Protein AF-A0A436SF80-F1 (afdb_monomer_lite)

Foldseek 3Di:
DDDDDDDPPDPDPPDPDPPDDDPLDFDPCPPVDRDDNDDPDDVVVVVVVVDDPPVVVVVVVVVVVVDDDDDDLRNVVVVLVCQQAAAQEDEDPPDDLVNLLVSLVCQLVVDDPVVCVVNVNPVPRRGYNHYYYPPVNPVSNCVSCPPSND

Radius of gyration: 26.09 Å; chains: 1; bounding box: 83×47×52 Å

Secondary structure (DSSP, 8-state):
---PPP--------PPPP----TTS----TTSSPPP------HHHHHHHH---HHHHHHHHHHHTTSPPP-THHHHHHHHHHHHT-EEEE--TT--HHHHHHHHHHHHS-S-HHHHHHTT-TT-----SEEEE-GGGHHHHHHHHTTTT-

pLDDT: mean 84.42, std 16.32, range [41.22, 98.56]

Structure (mmCIF, N/CA/C/O backbone):
data_AF-A0A436SF80-F1
#
_entry.id   AF-A0A436SF80-F1
#
loop_
_atom_site.group_PDB
_atom_site.id
_atom_site.type_symbol
_atom_site.label_atom_id
_atom_site.label_alt_id
_atom_site.label_comp_id
_atom_site.label_asym_id
_atom_site.label_entity_id
_atom_site.label_seq_id
_atom_site.pdbx_PDB_ins_code
_atom_site.Cartn_x
_atom_site.Cartn_y
_atom_site.Cartn_z
_atom_site.occupancy
_atom_site.B_iso_or_equiv
_atom_site.auth_seq_id
_atom_site.auth_comp_id
_atom_site.auth_asym_id
_atom_site.auth_atom_id
_atom_site.pdbx_PDB_model_num
ATOM 1 N N . MET A 1 1 ? 67.824 15.884 2.296 1.00 41.22 1 MET A N 1
ATOM 2 C CA . MET A 1 1 ? 67.061 16.331 1.110 1.00 41.22 1 MET A CA 1
ATOM 3 C C . MET A 1 1 ? 66.250 15.145 0.607 1.00 41.22 1 MET A C 1
ATOM 5 O O . MET A 1 1 ? 66.790 14.302 -0.090 1.00 41.22 1 MET A O 1
ATOM 9 N N . SER A 1 2 ? 65.010 15.011 1.084 1.00 41.62 2 SER A N 1
ATOM 10 C CA . SER A 1 2 ? 64.104 13.920 0.703 1.00 41.62 2 SER A CA 1
ATOM 11 C C . SER A 1 2 ? 63.369 14.328 -0.572 1.00 41.62 2 SER A C 1
ATOM 13 O O . SER A 1 2 ? 62.681 15.347 -0.581 1.00 41.62 2 SER A O 1
ATOM 15 N N . THR A 1 3 ? 63.573 13.591 -1.660 1.00 43.53 3 THR A N 1
ATOM 16 C CA . THR A 1 3 ? 62.910 13.813 -2.946 1.00 43.53 3 THR A CA 1
ATOM 17 C C . THR A 1 3 ? 61.494 13.246 -2.893 1.00 43.53 3 THR A C 1
ATOM 19 O O . THR A 1 3 ? 61.282 12.035 -2.854 1.00 43.53 3 THR A O 1
ATOM 22 N N . ILE A 1 4 ? 60.507 14.141 -2.875 1.00 45.81 4 ILE A N 1
ATOM 23 C CA . ILE A 1 4 ? 59.093 13.800 -3.031 1.00 45.81 4 ILE A CA 1
ATOM 24 C C . ILE A 1 4 ? 58.912 13.244 -4.450 1.00 45.81 4 ILE A C 1
ATOM 26 O O . ILE A 1 4 ? 59.215 13.923 -5.427 1.00 45.81 4 ILE A O 1
ATOM 30 N N . ARG A 1 5 ? 58.455 11.992 -4.570 1.00 50.75 5 ARG A N 1
ATOM 31 C CA . ARG A 1 5 ? 58.041 11.415 -5.855 1.00 50.75 5 ARG A CA 1
ATOM 32 C C . ARG A 1 5 ? 56.716 12.052 -6.272 1.00 50.75 5 ARG A C 1
ATOM 34 O O . ARG A 1 5 ? 55.712 11.862 -5.591 1.00 50.75 5 ARG A O 1
ATOM 41 N N . GLU A 1 6 ? 56.715 12.770 -7.390 1.00 49.00 6 GLU A N 1
ATOM 42 C CA . GLU A 1 6 ? 55.490 13.208 -8.055 1.00 49.00 6 GLU A CA 1
ATOM 43 C C . GLU A 1 6 ? 54.704 11.980 -8.532 1.00 49.00 6 GLU A C 1
ATOM 45 O O . GLU A 1 6 ? 55.180 11.176 -9.338 1.00 49.00 6 GLU A O 1
ATOM 50 N N . ALA A 1 7 ? 53.496 11.806 -7.998 1.00 49.69 7 ALA A N 1
ATOM 51 C CA . ALA A 1 7 ? 52.549 10.832 -8.512 1.00 49.69 7 ALA A CA 1
ATOM 52 C C . ALA A 1 7 ? 52.030 11.341 -9.863 1.00 49.69 7 ALA A C 1
ATOM 54 O O . ALA A 1 7 ? 51.321 12.345 -9.926 1.00 49.69 7 ALA A O 1
ATOM 55 N N . GLY A 1 8 ? 52.405 10.656 -10.945 1.00 46.72 8 GLY A N 1
ATOM 56 C CA . GLY A 1 8 ? 51.903 10.948 -12.282 1.00 46.72 8 GLY A CA 1
ATOM 57 C C . GLY A 1 8 ? 50.376 10.914 -12.310 1.00 46.72 8 GLY A C 1
ATOM 58 O O . GLY A 1 8 ? 49.758 9.956 -11.839 1.00 46.72 8 GLY A O 1
ATOM 59 N N . ALA A 1 9 ? 49.775 11.966 -12.864 1.00 56.22 9 ALA A N 1
ATOM 60 C CA . ALA A 1 9 ? 48.344 12.071 -13.107 1.00 56.22 9 ALA A CA 1
ATOM 61 C C . ALA A 1 9 ? 47.912 11.016 -14.140 1.00 56.22 9 ALA A C 1
ATOM 63 O O . ALA A 1 9 ? 47.827 11.278 -15.339 1.00 56.22 9 ALA A O 1
ATOM 64 N N . GLY A 1 10 ? 47.671 9.790 -13.678 1.00 52.25 10 GLY A N 1
ATOM 65 C CA . GLY A 1 10 ? 47.022 8.758 -14.471 1.00 52.25 10 GLY A CA 1
ATOM 66 C C . GLY A 1 10 ? 45.602 9.211 -14.783 1.00 52.25 10 GLY A C 1
ATOM 67 O O . GLY A 1 10 ? 44.792 9.379 -13.872 1.00 52.25 10 GLY A O 1
ATOM 68 N N . ALA A 1 11 ? 45.310 9.440 -16.064 1.00 55.88 11 ALA A N 1
ATOM 69 C CA . ALA A 1 11 ? 43.970 9.757 -16.531 1.00 55.88 11 ALA A CA 1
ATOM 70 C C . ALA A 1 11 ? 42.992 8.701 -15.997 1.00 55.88 11 ALA A C 1
ATOM 72 O O . ALA A 1 11 ? 43.099 7.518 -16.331 1.00 55.88 11 ALA A O 1
ATOM 73 N N . SER A 1 12 ? 42.064 9.129 -15.135 1.00 56.72 12 SER A N 1
ATOM 74 C CA . SER A 1 12 ? 40.987 8.272 -14.649 1.00 56.72 12 SER A CA 1
ATOM 75 C C . SER A 1 12 ? 40.278 7.700 -15.869 1.00 56.72 12 SER A C 1
ATOM 77 O O . SER A 1 12 ? 39.768 8.446 -16.708 1.00 56.72 12 SER A O 1
ATOM 79 N N . LYS A 1 13 ? 40.328 6.377 -16.019 1.00 57.00 13 LYS A N 1
ATOM 80 C CA . LYS A 1 13 ? 39.720 5.668 -17.140 1.00 57.00 13 LYS A CA 1
ATOM 81 C C . LYS A 1 13 ? 38.209 5.783 -16.956 1.00 57.00 13 LYS A C 1
ATOM 83 O O . LYS A 1 13 ? 37.600 4.954 -16.285 1.00 57.00 13 LYS A O 1
ATOM 88 N N . VAL A 1 14 ? 37.621 6.862 -17.475 1.00 67.06 14 VAL A N 1
ATOM 89 C CA . VAL A 1 14 ? 36.175 7.081 -17.449 1.00 67.06 14 VAL A CA 1
ATOM 90 C C . VAL A 1 14 ? 35.560 5.912 -18.199 1.00 67.06 14 VAL A C 1
ATOM 92 O O . VAL A 1 14 ? 35.710 5.801 -19.414 1.00 67.06 14 VAL A O 1
ATOM 95 N N . MET A 1 15 ? 34.928 4.998 -17.464 1.00 58.56 15 MET A N 1
ATOM 96 C CA . MET A 1 15 ? 34.132 3.950 -18.079 1.00 58.56 15 MET A CA 1
ATOM 97 C C . MET A 1 15 ? 32.999 4.642 -18.835 1.00 58.56 15 MET A C 1
ATOM 99 O O . MET A 1 15 ? 32.192 5.325 -18.197 1.00 58.56 15 MET A O 1
ATOM 103 N N . PRO A 1 16 ? 32.939 4.523 -20.173 1.00 58.91 16 PRO A N 1
ATOM 104 C CA . PRO A 1 16 ? 31.828 5.083 -20.912 1.00 58.91 16 PRO A CA 1
ATOM 105 C C . PRO A 1 16 ? 30.558 4.414 -20.397 1.00 58.91 16 PRO A C 1
ATOM 107 O O . PRO A 1 16 ? 30.472 3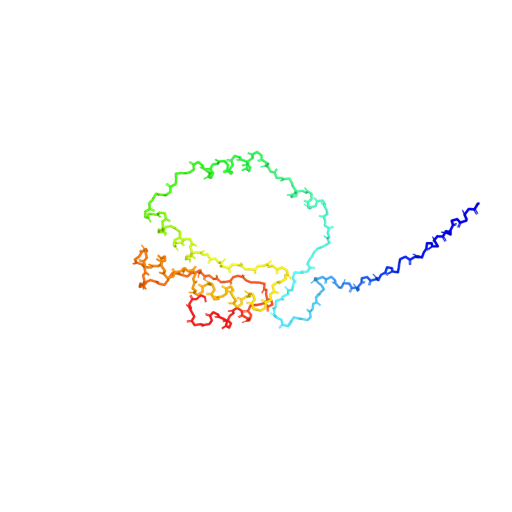.185 -20.325 1.00 58.91 16 PRO A O 1
ATOM 110 N N . LEU A 1 17 ? 29.585 5.231 -19.991 1.00 49.69 17 LEU A N 1
ATOM 111 C CA . LEU A 1 17 ? 28.255 4.723 -19.693 1.00 49.69 17 LEU A CA 1
ATOM 112 C C . LEU A 1 17 ? 27.747 4.005 -20.951 1.00 49.69 17 LEU A C 1
ATOM 114 O O . LEU A 1 17 ? 27.946 4.524 -22.055 1.00 49.69 17 LEU A O 1
ATOM 118 N N . PRO A 1 18 ? 27.109 2.829 -20.818 1.00 60.50 18 PRO A N 1
ATOM 119 C CA . PRO A 1 18 ? 26.498 2.174 -21.962 1.00 60.50 18 PRO A CA 1
ATOM 120 C C . PRO A 1 18 ? 25.558 3.166 -22.642 1.00 60.50 18 PRO A C 1
ATOM 122 O O . PRO A 1 18 ? 24.861 3.926 -21.960 1.00 60.50 18 PRO A O 1
ATOM 125 N N . ALA A 1 19 ? 25.560 3.172 -23.976 1.00 61.00 19 ALA A N 1
ATOM 126 C CA . ALA A 1 19 ? 24.662 4.009 -24.754 1.00 61.00 19 ALA A CA 1
ATOM 127 C C . ALA A 1 19 ? 23.222 3.709 -24.317 1.00 61.00 19 ALA A C 1
ATOM 129 O O . ALA A 1 19 ? 22.658 2.663 -24.637 1.00 61.00 19 ALA A O 1
ATOM 130 N N . ARG A 1 20 ? 22.641 4.602 -23.511 1.00 52.22 20 ARG A N 1
ATOM 131 C CA . ARG A 1 20 ? 21.247 4.490 -23.101 1.00 52.22 20 ARG A CA 1
ATOM 132 C C . ARG A 1 20 ? 20.409 4.876 -24.306 1.00 52.22 20 ARG A C 1
ATOM 134 O O . ARG A 1 20 ? 20.367 6.046 -24.677 1.00 52.22 20 ARG A O 1
ATOM 141 N N . ALA A 1 21 ? 19.729 3.899 -24.898 1.00 59.62 21 ALA A N 1
ATOM 142 C CA . ALA A 1 21 ? 18.571 4.200 -25.724 1.00 59.62 21 ALA A CA 1
ATOM 143 C C . ALA A 1 21 ? 17.606 5.049 -24.884 1.00 59.62 21 ALA A C 1
ATOM 145 O O . ALA A 1 21 ? 17.440 4.804 -23.683 1.00 59.62 21 ALA A O 1
ATOM 146 N N . ALA A 1 22 ? 16.998 6.072 -25.488 1.00 58.81 22 ALA A N 1
ATOM 147 C CA . ALA A 1 22 ? 15.975 6.842 -24.796 1.00 58.81 22 ALA A CA 1
ATOM 148 C C . ALA A 1 22 ? 14.911 5.862 -24.279 1.00 58.81 22 ALA A C 1
ATOM 150 O O . ALA A 1 22 ? 14.503 4.966 -25.018 1.00 58.81 22 ALA A O 1
ATOM 151 N N . ALA A 1 23 ? 14.442 6.030 -23.040 1.00 55.97 23 ALA A N 1
ATOM 152 C CA . ALA A 1 23 ? 13.399 5.168 -22.464 1.00 55.97 23 ALA A CA 1
ATOM 153 C C . ALA A 1 23 ? 12.104 5.137 -23.310 1.00 55.97 23 ALA A C 1
ATOM 155 O O . ALA A 1 23 ? 11.276 4.241 -23.155 1.00 55.97 23 ALA A O 1
ATOM 156 N N . ASN A 1 24 ? 11.971 6.104 -24.222 1.00 57.53 24 ASN A N 1
ATOM 157 C CA . ASN A 1 24 ? 10.852 6.296 -25.137 1.00 57.53 24 ASN A CA 1
ATOM 158 C C . ASN A 1 24 ? 11.149 5.779 -26.554 1.00 57.53 24 ASN A C 1
ATOM 160 O O . ASN A 1 24 ? 10.374 6.038 -27.469 1.00 57.53 24 ASN A O 1
ATOM 164 N N . THR A 1 25 ? 12.280 5.098 -26.769 1.00 59.12 25 THR A N 1
ATOM 165 C CA . THR A 1 25 ? 12.555 4.448 -28.056 1.00 59.12 25 THR A CA 1
ATOM 166 C C . THR A 1 25 ? 11.426 3.448 -28.306 1.00 59.12 25 THR A C 1
ATOM 168 O O . THR A 1 25 ? 11.192 2.604 -27.434 1.00 59.12 25 THR A O 1
ATOM 171 N N . PRO A 1 26 ? 10.696 3.543 -29.432 1.00 57.25 26 PRO A N 1
ATOM 172 C CA . PRO A 1 26 ? 9.603 2.629 -29.720 1.00 57.25 26 PRO A CA 1
ATOM 173 C C . PRO A 1 26 ? 10.142 1.199 -29.765 1.00 57.25 26 PRO A C 1
ATOM 175 O O . PRO A 1 26 ? 10.887 0.834 -30.672 1.00 57.25 26 PRO A O 1
ATOM 178 N N . LEU A 1 27 ? 9.802 0.400 -28.756 1.00 61.69 27 LEU A N 1
ATOM 179 C CA .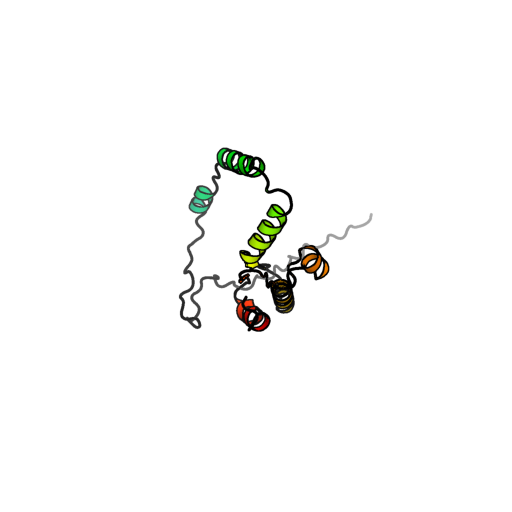 LEU A 1 27 ? 9.967 -1.046 -28.820 1.00 61.69 27 LEU A CA 1
ATOM 180 C C . LEU A 1 27 ? 8.805 -1.624 -29.641 1.00 61.69 27 LEU A C 1
ATOM 182 O O . LEU A 1 27 ? 7.724 -1.019 -29.650 1.00 61.69 27 LEU A O 1
ATOM 186 N N . PRO A 1 28 ? 8.992 -2.780 -30.303 1.00 64.00 28 PRO A N 1
ATOM 187 C CA . PRO A 1 28 ? 7.884 -3.529 -30.882 1.00 64.00 28 PRO A CA 1
ATOM 188 C C . PRO A 1 28 ? 6.734 -3.640 -29.871 1.00 64.00 28 PRO A C 1
ATOM 190 O O . PRO A 1 28 ? 6.957 -3.848 -28.676 1.00 64.00 28 PRO A O 1
ATOM 193 N N . LEU A 1 29 ? 5.504 -3.430 -30.343 1.00 58.97 29 LEU A N 1
ATOM 194 C CA . LEU A 1 29 ? 4.285 -3.446 -29.534 1.00 58.97 29 LEU A CA 1
ATOM 195 C C . LEU A 1 29 ? 3.974 -4.871 -29.050 1.00 58.97 29 LEU A C 1
ATOM 197 O O . LEU A 1 29 ? 3.038 -5.497 -29.527 1.00 58.97 29 LEU A O 1
ATOM 201 N N . GLU A 1 30 ? 4.728 -5.392 -28.088 1.00 64.25 30 GLU A N 1
ATOM 202 C CA . GLU A 1 30 ? 4.433 -6.714 -27.512 1.00 64.25 30 GLU A CA 1
ATOM 203 C C . GLU A 1 30 ? 3.220 -6.681 -26.565 1.00 64.25 30 GLU A C 1
ATOM 205 O O . GLU A 1 30 ? 2.575 -7.695 -26.330 1.00 64.25 30 GLU A O 1
ATOM 210 N N . HIS A 1 31 ? 2.858 -5.495 -26.066 1.00 64.75 31 HIS A N 1
ATOM 211 C CA . HIS A 1 31 ? 1.853 -5.299 -25.011 1.00 64.75 31 HIS A CA 1
ATOM 212 C C . HIS A 1 31 ? 0.582 -4.579 -25.508 1.00 64.75 31 HIS A C 1
ATOM 214 O O . HIS A 1 31 ? -0.229 -4.138 -24.698 1.00 64.75 31 HIS A O 1
ATOM 220 N N . GLY A 1 32 ? 0.433 -4.371 -26.825 1.00 69.44 32 GLY A N 1
ATOM 221 C CA . GLY A 1 32 ? -0.754 -3.756 -27.447 1.00 69.44 32 GLY A CA 1
ATOM 222 C C . GLY A 1 32 ? -0.988 -2.258 -27.182 1.00 69.44 32 GLY A C 1
ATOM 223 O O . GLY A 1 32 ? -1.917 -1.686 -27.745 1.00 69.44 32 GLY A O 1
ATOM 224 N N . ILE A 1 33 ? -0.157 -1.599 -26.366 1.00 72.06 33 ILE A N 1
ATOM 225 C CA . ILE A 1 33 ? -0.277 -0.171 -26.026 1.00 72.06 33 ILE A CA 1
ATOM 226 C C . ILE A 1 33 ? 0.996 0.569 -26.447 1.00 72.06 33 ILE A C 1
ATOM 228 O O . ILE A 1 33 ? 2.103 0.202 -26.044 1.00 72.06 33 ILE A O 1
ATOM 232 N N . ALA A 1 34 ? 0.840 1.632 -27.243 1.00 73.50 34 ALA A N 1
ATOM 233 C CA . ALA A 1 34 ? 1.946 2.506 -27.626 1.00 73.50 34 ALA A CA 1
ATOM 234 C C . ALA A 1 34 ? 2.545 3.189 -26.390 1.00 73.50 34 ALA A C 1
ATOM 236 O O . ALA A 1 34 ? 1.828 3.786 -25.585 1.00 73.50 34 ALA A O 1
ATOM 237 N N . ARG A 1 35 ? 3.872 3.104 -26.229 1.00 72.19 35 ARG A N 1
ATOM 238 C CA . ARG A 1 35 ? 4.563 3.828 -25.154 1.00 72.19 35 ARG A CA 1
ATOM 239 C C . ARG A 1 35 ? 4.439 5.334 -25.365 1.00 72.19 35 ARG A C 1
ATOM 241 O O . ARG A 1 35 ? 4.322 5.799 -26.496 1.00 72.19 35 ARG A O 1
ATOM 248 N N . ASN A 1 36 ? 4.516 6.084 -24.263 1.00 78.69 36 ASN A N 1
ATOM 249 C CA . ASN A 1 36 ? 4.609 7.538 -24.317 1.00 78.69 36 ASN A CA 1
ATOM 250 C C . ASN A 1 36 ? 5.780 7.924 -25.248 1.00 78.69 36 ASN A C 1
ATOM 252 O O . ASN A 1 36 ? 6.918 7.560 -24.936 1.00 78.69 36 ASN A O 1
ATOM 256 N N . PRO A 1 37 ? 5.530 8.641 -26.363 1.00 76.75 37 PRO A N 1
ATOM 257 C CA . PRO A 1 37 ? 6.581 9.039 -27.304 1.00 76.75 37 PRO A CA 1
ATOM 258 C C . PRO A 1 37 ? 7.611 9.975 -26.652 1.00 76.75 37 PRO A C 1
ATOM 260 O O . PRO A 1 37 ? 8.729 10.130 -27.144 1.00 76.75 37 PRO A O 1
ATOM 263 N N . GLY A 1 38 ? 7.248 10.571 -25.512 1.00 81.94 38 GLY A N 1
ATOM 264 C CA . GLY A 1 38 ? 8.030 11.567 -24.808 1.00 81.94 38 GLY A CA 1
ATOM 265 C C . GLY A 1 38 ? 8.111 12.887 -25.562 1.00 81.94 38 GLY A C 1
ATOM 266 O O . GLY A 1 38 ? 7.538 13.070 -26.633 1.00 81.94 38 GLY A O 1
ATOM 267 N N . MET A 1 39 ? 8.851 13.824 -24.984 1.00 84.38 39 MET A N 1
ATOM 268 C CA . MET A 1 39 ? 9.174 15.108 -25.599 1.00 84.38 39 MET A CA 1
ATOM 269 C C . MET A 1 39 ? 10.612 15.489 -25.252 1.00 84.38 39 MET A C 1
ATOM 271 O O . MET A 1 39 ? 11.184 14.964 -24.292 1.00 84.38 39 MET A O 1
ATOM 275 N N . LYS A 1 40 ? 11.210 16.393 -26.035 1.00 88.38 40 LYS A N 1
ATOM 276 C CA . LYS A 1 40 ? 12.502 16.987 -25.667 1.00 88.38 40 LYS A CA 1
ATOM 277 C C . LYS A 1 40 ? 12.356 17.716 -24.328 1.00 88.38 40 LYS A C 1
ATOM 279 O O . LYS A 1 40 ? 11.306 18.291 -24.056 1.00 88.38 40 LYS A O 1
ATOM 284 N N . LEU A 1 41 ? 13.408 17.679 -23.511 1.00 88.06 41 LEU A N 1
ATOM 285 C CA . LEU A 1 41 ? 13.442 18.405 -22.245 1.00 88.06 41 LEU A CA 1
ATOM 286 C C . LEU A 1 41 ? 13.269 19.905 -22.512 1.00 88.06 41 LEU A C 1
ATOM 288 O O . LEU A 1 41 ? 14.141 20.524 -23.118 1.00 88.06 41 LEU A O 1
ATOM 292 N N . ASP A 1 42 ? 12.155 20.461 -22.045 1.00 90.38 42 ASP A N 1
ATOM 293 C CA . ASP A 1 42 ? 11.872 21.892 -22.076 1.00 90.38 42 ASP A CA 1
ATOM 294 C C . ASP A 1 42 ? 12.012 22.455 -20.658 1.00 90.38 42 ASP A C 1
ATOM 296 O O . ASP A 1 42 ? 11.159 22.256 -19.787 1.00 90.38 42 ASP A O 1
ATOM 300 N N . LEU A 1 43 ? 13.136 23.129 -20.419 1.00 93.00 43 LEU A N 1
ATOM 301 C CA . LEU A 1 43 ? 13.414 23.762 -19.133 1.00 93.00 43 LEU A CA 1
ATOM 302 C C . LEU A 1 43 ? 12.494 24.961 -18.875 1.00 93.00 43 LEU A C 1
ATOM 304 O O . LEU A 1 43 ? 12.128 25.179 -17.727 1.00 93.00 43 LEU A O 1
ATOM 308 N N . GLY A 1 44 ? 12.060 25.683 -19.913 1.00 92.44 44 GLY A N 1
ATOM 309 C CA . GLY A 1 44 ? 11.138 26.810 -19.768 1.00 92.44 44 GLY A CA 1
ATOM 310 C C . GLY A 1 44 ? 9.755 26.348 -19.311 1.00 92.44 44 GLY A C 1
ATOM 311 O O . GLY A 1 44 ? 9.177 26.928 -18.391 1.00 92.44 44 GLY A O 1
ATOM 312 N N . PHE A 1 45 ? 9.259 25.240 -19.871 1.00 88.69 45 PHE A N 1
ATOM 313 C CA . PHE A 1 45 ? 8.045 24.588 -19.378 1.00 88.69 45 PHE A CA 1
ATOM 314 C C . PHE A 1 45 ? 8.198 24.154 -17.913 1.00 88.69 45 PHE A C 1
ATOM 316 O O . PHE A 1 45 ? 7.344 24.485 -17.088 1.00 88.69 45 PHE A O 1
ATOM 323 N N . LEU A 1 46 ? 9.295 23.473 -17.559 1.00 87.88 46 LEU A N 1
ATOM 324 C CA . LEU A 1 46 ? 9.553 23.039 -16.179 1.00 87.88 46 LEU A CA 1
ATOM 325 C C . LEU A 1 46 ? 9.650 24.210 -15.193 1.00 87.88 46 LEU A C 1
ATOM 327 O O . LEU A 1 46 ? 9.132 24.133 -14.081 1.00 87.88 46 LEU A O 1
ATOM 331 N N . GLU A 1 47 ? 10.291 25.305 -15.589 1.00 90.00 47 GLU A N 1
ATOM 332 C CA . GLU A 1 47 ? 10.391 26.515 -14.778 1.00 90.00 47 GLU A CA 1
ATOM 333 C C . GLU A 1 47 ? 9.036 27.204 -14.615 1.00 90.00 47 GLU A C 1
ATOM 335 O O . GLU A 1 47 ? 8.718 27.662 -13.515 1.00 90.00 47 GLU A O 1
ATOM 340 N N . SER A 1 48 ? 8.195 27.197 -15.654 1.00 88.88 48 SER A N 1
ATOM 341 C CA . SER A 1 48 ? 6.842 27.758 -15.579 1.00 88.88 48 SER A CA 1
ATOM 342 C C . SER A 1 48 ? 5.970 27.047 -14.531 1.00 88.88 48 SER A C 1
ATOM 344 O O . SER A 1 48 ? 5.249 27.703 -13.776 1.00 88.88 48 SER A O 1
ATOM 346 N N . VAL A 1 49 ? 6.106 25.721 -14.393 1.00 86.62 49 VAL A N 1
ATOM 347 C CA . VAL A 1 49 ? 5.384 24.919 -13.385 1.00 86.62 49 VAL A CA 1
ATOM 348 C C . VAL A 1 49 ? 6.073 24.888 -12.018 1.00 86.62 49 VAL A C 1
ATOM 350 O O . VAL A 1 49 ? 5.488 24.423 -11.041 1.00 86.62 49 VAL A O 1
ATOM 353 N N . ARG A 1 50 ? 7.305 25.404 -11.910 1.00 79.19 50 ARG A N 1
ATOM 354 C CA . ARG A 1 50 ? 8.063 25.439 -10.649 1.00 79.19 50 ARG A CA 1
ATOM 355 C C . ARG A 1 50 ? 7.468 26.420 -9.639 1.00 79.19 50 ARG A C 1
ATOM 357 O O . ARG A 1 50 ? 7.707 26.287 -8.437 1.00 79.19 50 ARG A O 1
ATOM 364 N N . SER A 1 51 ? 6.718 27.417 -10.107 1.00 82.31 51 SER A N 1
ATOM 365 C CA . SER A 1 51 ? 6.111 28.418 -9.234 1.00 82.31 51 SER A CA 1
ATOM 366 C C . SER A 1 51 ? 4.960 27.814 -8.418 1.00 82.31 51 SER A C 1
ATOM 368 O O . SER A 1 51 ? 3.864 27.551 -8.902 1.00 82.31 51 SER A O 1
ATOM 370 N N . VAL A 1 52 ? 5.213 27.582 -7.130 1.00 84.50 52 VAL A N 1
ATOM 371 C CA . VAL A 1 52 ? 4.191 27.151 -6.169 1.00 84.50 52 VAL A CA 1
ATOM 372 C C . VAL A 1 52 ? 3.760 28.358 -5.350 1.00 84.50 52 VAL A C 1
ATOM 374 O O . VAL A 1 52 ? 4.593 29.053 -4.766 1.00 84.50 52 VAL A O 1
ATOM 377 N N . ASN A 1 53 ? 2.450 28.601 -5.253 1.00 90.94 53 ASN A N 1
ATOM 378 C CA . ASN A 1 53 ? 1.916 29.627 -4.361 1.00 90.94 53 ASN A CA 1
ATOM 379 C C . ASN A 1 53 ? 2.057 29.170 -2.902 1.00 90.94 53 ASN A C 1
ATOM 381 O O . ASN A 1 53 ? 1.148 28.575 -2.314 1.00 90.94 53 ASN A O 1
ATOM 385 N N . ARG A 1 54 ? 3.226 29.451 -2.326 1.00 91.56 54 ARG A N 1
ATOM 386 C CA . ARG A 1 54 ? 3.593 29.063 -0.965 1.00 91.56 54 ARG A CA 1
ATOM 387 C C . ARG A 1 54 ? 2.568 29.536 0.065 1.00 91.56 54 ARG A C 1
ATOM 389 O O . ARG A 1 54 ? 2.108 28.731 0.865 1.00 91.56 54 ARG A O 1
ATOM 396 N N . SER A 1 55 ? 2.139 30.796 0.006 1.00 94.25 55 SER A N 1
ATOM 397 C CA . SER A 1 55 ? 1.182 31.355 0.970 1.00 94.25 55 SER A CA 1
ATOM 398 C C . SER A 1 55 ? -0.205 30.702 0.890 1.00 94.25 55 SER A C 1
ATOM 400 O O . SER A 1 55 ? -0.901 30.584 1.901 1.00 94.25 55 SER A O 1
ATOM 402 N N . ALA A 1 56 ? -0.647 30.276 -0.299 1.00 93.06 56 ALA A N 1
ATOM 403 C CA . ALA A 1 56 ? -1.877 29.499 -0.450 1.00 93.06 56 ALA A CA 1
ATOM 404 C C . ALA A 1 56 ? -1.721 28.077 0.108 1.00 93.06 56 ALA A C 1
ATOM 406 O O . ALA A 1 56 ? -2.620 27.596 0.803 1.00 93.06 56 ALA A O 1
ATOM 407 N N . LEU A 1 57 ? -0.577 27.433 -0.149 1.00 93.38 57 LEU A N 1
ATOM 408 C CA . LEU A 1 57 ? -0.257 26.110 0.381 1.00 93.38 57 LEU A CA 1
ATOM 409 C C . LEU A 1 57 ? -0.223 26.122 1.914 1.00 93.38 57 LEU A C 1
ATOM 411 O O . LEU A 1 57 ? -0.923 25.335 2.544 1.00 93.38 57 LEU A O 1
ATOM 415 N N . GLU A 1 58 ? 0.521 27.053 2.510 1.00 94.38 58 GLU A N 1
ATOM 416 C CA . GLU A 1 58 ? 0.659 27.191 3.963 1.00 94.38 58 GLU A CA 1
ATOM 417 C C . GLU A 1 58 ? -0.694 27.436 4.636 1.00 94.38 58 GLU A C 1
ATOM 419 O O . GLU A 1 58 ? -1.029 26.747 5.600 1.00 94.38 58 GLU A O 1
ATOM 424 N N . ARG A 1 59 ? -1.531 28.333 4.089 1.00 93.44 59 ARG A N 1
ATOM 425 C CA . ARG A 1 59 ? -2.903 28.519 4.592 1.00 93.44 59 ARG A CA 1
ATOM 426 C C . ARG A 1 59 ? -3.711 27.231 4.514 1.00 93.44 59 ARG A C 1
ATOM 428 O O . ARG A 1 59 ? -4.362 26.875 5.494 1.00 93.44 59 ARG A O 1
ATOM 435 N N . ARG A 1 60 ? -3.681 26.522 3.380 1.00 91.50 60 ARG A N 1
ATOM 436 C CA . ARG A 1 60 ? -4.457 25.287 3.198 1.00 91.50 60 ARG A CA 1
ATOM 437 C C . ARG A 1 60 ? -4.010 24.206 4.178 1.00 91.50 60 ARG A C 1
ATOM 439 O O . ARG A 1 60 ? -4.863 23.639 4.859 1.00 91.50 60 ARG A O 1
ATOM 446 N N . VAL A 1 61 ? -2.704 23.987 4.322 1.00 91.94 61 VAL A N 1
ATOM 447 C CA . VAL A 1 61 ? -2.132 23.031 5.284 1.00 91.94 61 VAL A CA 1
ATOM 448 C C . VAL A 1 61 ? -2.505 23.409 6.719 1.00 91.94 61 VAL A C 1
ATOM 450 O O . VAL A 1 61 ? -2.980 22.555 7.465 1.00 91.94 61 VAL A O 1
ATOM 453 N N . ALA A 1 62 ? -2.411 24.689 7.088 1.00 91.00 62 ALA A N 1
ATOM 454 C CA . ALA A 1 62 ? -2.780 25.161 8.421 1.00 91.00 62 ALA A CA 1
ATOM 455 C C . ALA A 1 62 ? -4.265 24.940 8.763 1.00 91.00 62 ALA A C 1
ATOM 457 O O . ALA A 1 62 ? -4.616 24.877 9.939 1.00 91.00 62 ALA A O 1
ATOM 458 N N . THR A 1 63 ? -5.157 24.823 7.770 1.00 89.44 63 THR A N 1
ATOM 459 C CA . THR A 1 63 ? -6.559 24.456 8.037 1.00 89.44 63 THR A CA 1
ATOM 460 C C . THR A 1 63 ? -6.752 22.970 8.312 1.00 89.44 63 THR A C 1
ATOM 462 O O . THR A 1 63 ? -7.688 22.623 9.026 1.00 89.44 63 THR A O 1
ATOM 465 N N . LEU A 1 64 ? -5.895 22.088 7.784 1.00 84.56 64 LEU A N 1
ATOM 466 C CA . LEU A 1 64 ? -6.031 20.640 7.972 1.00 84.56 64 LEU A CA 1
ATOM 467 C C . LEU A 1 64 ? -5.860 20.253 9.445 1.00 84.56 64 LEU A C 1
ATOM 469 O O . LEU A 1 64 ? -6.626 19.436 9.945 1.00 84.56 64 LEU A O 1
ATOM 473 N N . THR A 1 65 ? -4.929 20.899 10.153 1.00 79.44 65 THR A N 1
ATOM 474 C CA . THR A 1 65 ? -4.647 20.637 11.576 1.00 79.44 65 THR A CA 1
ATOM 475 C C . THR A 1 65 ? -5.691 21.221 12.531 1.00 79.44 65 THR A C 1
ATOM 477 O O . THR A 1 65 ? -5.757 20.815 13.685 1.00 79.44 65 THR A O 1
ATOM 480 N N . LYS A 1 66 ? -6.520 22.166 12.063 1.00 85.06 66 LYS A N 1
ATOM 481 C CA . LYS A 1 66 ? -7.559 22.841 12.864 1.00 85.06 66 LYS A CA 1
ATOM 482 C C . LYS A 1 66 ? -8.928 22.164 12.782 1.00 85.06 66 LYS A C 1
ATOM 484 O O . LYS A 1 66 ? -9.866 22.597 13.451 1.00 85.06 66 LYS A O 1
ATOM 489 N N . ARG A 1 67 ? -9.083 21.140 11.935 1.00 79.38 67 ARG A N 1
ATOM 490 C CA . ARG A 1 67 ? -10.347 20.401 11.817 1.00 79.38 67 ARG A CA 1
ATOM 491 C C . ARG A 1 67 ? -10.585 19.582 13.084 1.00 79.38 67 ARG A C 1
ATOM 493 O O . ARG A 1 67 ? -9.651 19.090 13.707 1.00 79.38 67 ARG A O 1
ATOM 500 N N . ARG A 1 68 ? -11.855 19.454 13.476 1.00 79.50 68 ARG A N 1
ATOM 501 C CA . ARG A 1 68 ? -12.258 18.710 14.674 1.00 79.50 68 ARG A CA 1
ATOM 502 C C . ARG A 1 68 ? -11.831 17.245 14.543 1.00 79.50 68 ARG A C 1
ATOM 504 O O . ARG A 1 68 ? -12.257 16.574 13.607 1.00 79.50 68 ARG A O 1
ATOM 511 N N . SER A 1 69 ? -11.044 16.757 15.499 1.00 77.12 69 SER A N 1
ATOM 512 C CA . SER A 1 69 ? -10.687 15.340 15.571 1.00 77.12 69 SER A CA 1
ATOM 513 C C . SER A 1 69 ? -11.895 14.470 15.896 1.00 77.12 69 SER A C 1
ATOM 515 O O . SER A 1 69 ? -12.784 14.848 16.666 1.00 77.12 69 SER A O 1
ATOM 517 N N . ILE A 1 70 ? -11.883 13.272 15.329 1.00 82.25 70 ILE A N 1
ATOM 518 C CA . ILE A 1 70 ? -12.797 12.192 15.676 1.00 82.25 70 ILE A CA 1
ATOM 519 C C . ILE A 1 70 ? -12.355 11.620 17.033 1.00 82.25 70 ILE A C 1
ATOM 521 O O . ILE A 1 70 ? -11.157 11.504 17.287 1.00 82.25 70 ILE A O 1
ATOM 525 N N . LYS A 1 71 ? -13.304 11.314 17.923 1.00 83.50 71 LYS A N 1
ATOM 526 C CA . LYS A 1 71 ? -13.029 10.900 19.310 1.00 83.50 71 LYS A CA 1
ATOM 527 C C . LYS A 1 71 ? -13.348 9.422 19.542 1.00 83.50 71 LYS A C 1
ATOM 529 O O . LYS A 1 71 ? -14.312 8.924 18.962 1.00 83.50 71 LYS A O 1
ATOM 534 N N . ALA A 1 72 ? -12.606 8.797 20.461 1.00 80.44 72 ALA A N 1
ATOM 535 C CA . ALA A 1 72 ? -12.878 7.469 21.027 1.00 80.44 72 ALA A CA 1
ATOM 536 C C . ALA A 1 72 ? -13.170 6.407 19.948 1.00 80.44 72 ALA A C 1
ATOM 538 O O . ALA A 1 72 ? -12.441 6.333 18.962 1.00 80.44 72 ALA A O 1
ATOM 539 N N . ASP A 1 73 ? -14.235 5.622 20.094 1.00 79.50 73 ASP A N 1
ATOM 540 C CA . ASP A 1 73 ? -14.557 4.494 19.206 1.00 79.50 73 ASP A CA 1
ATOM 541 C C . ASP A 1 73 ? -14.752 4.911 17.746 1.00 79.50 73 ASP A C 1
ATOM 543 O O . ASP A 1 73 ? -14.384 4.184 16.822 1.00 79.50 73 ASP A O 1
ATOM 547 N N . ASN A 1 74 ? -15.229 6.138 17.512 1.00 86.56 74 ASN A N 1
ATOM 548 C CA . ASN A 1 74 ? -15.332 6.667 16.156 1.00 86.56 74 ASN A CA 1
ATOM 549 C C . ASN A 1 74 ? -13.950 6.791 15.498 1.00 86.56 74 ASN A C 1
ATOM 551 O O . ASN A 1 74 ? -13.840 6.663 14.282 1.00 86.56 74 ASN A O 1
ATOM 555 N N . GLN A 1 75 ? -12.885 7.033 16.269 1.00 89.44 75 GLN A N 1
ATOM 556 C CA . GLN A 1 75 ? -11.527 7.104 15.736 1.00 89.44 75 GLN A CA 1
ATOM 557 C C . GLN A 1 75 ? -11.069 5.727 15.251 1.00 89.44 75 GLN A C 1
ATOM 559 O O . GLN A 1 75 ? -10.523 5.627 14.154 1.00 89.44 75 GLN A O 1
ATOM 564 N N . ALA A 1 76 ? -11.341 4.671 16.023 1.00 90.31 76 ALA A N 1
ATOM 565 C CA . ALA A 1 76 ? -11.042 3.301 15.619 1.00 90.31 76 ALA A CA 1
ATOM 566 C C . ALA A 1 76 ? -11.821 2.916 14.353 1.00 90.31 76 ALA A C 1
ATOM 568 O O . ALA A 1 76 ? -11.219 2.475 13.376 1.00 90.31 76 ALA A O 1
ATOM 569 N N . ALA A 1 77 ? -13.130 3.186 14.316 1.00 91.56 77 ALA A N 1
ATOM 570 C CA . ALA A 1 77 ? -13.965 2.925 13.143 1.00 91.56 77 ALA A CA 1
ATOM 571 C C . ALA A 1 77 ? -13.458 3.651 11.881 1.00 91.56 77 ALA A C 1
ATOM 573 O O . ALA A 1 77 ? -13.387 3.059 10.803 1.00 91.56 77 ALA A O 1
ATOM 574 N N . TRP A 1 78 ? -13.039 4.915 12.002 1.00 92.75 78 TRP A N 1
ATOM 575 C CA . TRP A 1 78 ? -12.482 5.668 10.876 1.00 92.75 78 TRP A CA 1
ATOM 576 C C . TRP A 1 78 ? -11.116 5.157 10.415 1.00 92.75 78 TRP A C 1
ATOM 578 O O . TRP A 1 78 ? -10.847 5.174 9.215 1.00 92.75 78 TRP A O 1
ATOM 588 N N . LEU A 1 79 ? -10.265 4.676 11.324 1.00 93.00 79 LEU A N 1
ATOM 589 C CA . LEU A 1 79 ? -8.995 4.043 10.957 1.00 93.00 79 LEU A CA 1
ATOM 590 C C . LEU A 1 79 ? -9.220 2.711 10.233 1.00 93.00 79 LEU A C 1
ATOM 592 O O . LEU A 1 79 ? -8.564 2.449 9.226 1.00 93.00 79 LEU A O 1
ATOM 596 N N . LEU A 1 80 ? -10.185 1.908 10.686 1.00 94.81 80 LEU A N 1
ATOM 597 C CA . LEU A 1 80 ? -10.596 0.684 9.995 1.00 94.81 80 LEU A CA 1
ATOM 598 C C . LEU A 1 80 ? -11.164 0.991 8.603 1.00 94.81 80 LEU A C 1
ATOM 600 O O . LEU A 1 80 ? -10.836 0.309 7.634 1.00 94.81 80 LEU A O 1
ATOM 604 N N . ARG A 1 81 ? -11.950 2.068 8.466 1.00 95.50 81 ARG A N 1
ATOM 605 C CA . ARG A 1 81 ? -12.436 2.525 7.159 1.00 95.50 81 ARG A CA 1
ATOM 606 C C . ARG A 1 81 ? -11.305 3.014 6.258 1.00 95.50 81 ARG A C 1
ATOM 608 O O . ARG A 1 81 ? -11.311 2.711 5.071 1.00 95.50 81 ARG A O 1
ATOM 615 N N . ALA A 1 82 ? -10.341 3.749 6.806 1.00 95.38 82 ALA A N 1
ATOM 616 C CA . ALA A 1 82 ? -9.168 4.190 6.061 1.00 95.38 82 ALA A CA 1
ATOM 617 C C . ALA A 1 82 ? -8.356 2.994 5.550 1.00 95.38 82 ALA A C 1
ATOM 619 O O . ALA A 1 82 ? -7.914 3.017 4.407 1.00 95.38 82 ALA A O 1
ATOM 620 N N . LEU A 1 83 ? -8.226 1.938 6.359 1.00 96.12 83 LEU A N 1
ATOM 621 C CA . LEU A 1 83 ? -7.606 0.680 5.953 1.00 96.12 83 LEU A CA 1
ATOM 622 C C . LEU A 1 83 ? -8.359 0.046 4.777 1.00 96.12 83 LEU A C 1
ATOM 624 O O . LEU A 1 83 ? -7.726 -0.278 3.783 1.00 96.12 83 LEU A O 1
ATOM 628 N N . ALA A 1 84 ? -9.690 -0.043 4.843 1.00 96.56 84 ALA A N 1
ATOM 629 C CA . ALA A 1 84 ? -10.521 -0.600 3.767 1.00 96.56 84 ALA A CA 1
ATOM 630 C C . ALA A 1 84 ? -10.489 0.200 2.451 1.00 96.56 84 ALA A C 1
ATOM 632 O O . ALA A 1 84 ? -10.801 -0.334 1.394 1.00 96.56 84 ALA A O 1
ATOM 633 N N . CYS A 1 85 ? -10.124 1.481 2.508 1.00 97.25 85 CYS A N 1
ATOM 634 C CA . CYS A 1 85 ? -9.992 2.365 1.348 1.00 97.25 85 CYS A CA 1
ATOM 635 C C . CYS A 1 85 ? -8.534 2.542 0.882 1.00 97.25 85 CYS A C 1
ATOM 637 O O . CYS A 1 85 ? -8.269 3.416 0.059 1.00 97.25 85 CYS A O 1
ATOM 639 N N . MET A 1 86 ? -7.581 1.800 1.453 1.00 97.19 86 MET A N 1
ATOM 640 C CA . MET A 1 86 ? -6.155 1.992 1.191 1.00 97.19 86 MET A CA 1
ATOM 641 C C . MET A 1 86 ? -5.661 1.093 0.060 1.00 97.19 86 MET A C 1
ATOM 643 O O . MET A 1 86 ? -5.910 -0.109 0.080 1.00 97.19 86 MET A O 1
ATOM 647 N N . ASP A 1 87 ? -4.835 1.649 -0.822 1.00 98.19 87 ASP A N 1
ATOM 648 C CA . ASP A 1 87 ? -3.979 0.869 -1.714 1.00 98.19 87 ASP A CA 1
ATOM 649 C C . ASP A 1 87 ? -2.619 0.675 -1.037 1.00 98.19 87 ASP A C 1
ATOM 651 O O . ASP A 1 87 ? -1.821 1.612 -0.894 1.00 98.19 87 ASP A O 1
ATOM 655 N N . LEU A 1 88 ? -2.343 -0.542 -0.570 1.00 98.12 88 LEU A N 1
ATOM 656 C CA . LEU A 1 88 ? -1.093 -0.836 0.117 1.00 98.12 88 LEU A CA 1
ATOM 657 C C . LEU A 1 88 ? 0.051 -0.860 -0.905 1.00 98.12 88 LEU A C 1
ATOM 659 O O . LEU A 1 88 ? 0.126 -1.740 -1.758 1.00 98.12 88 LEU A O 1
ATOM 663 N N . THR A 1 89 ? 0.930 0.140 -0.836 1.00 98.19 89 THR A N 1
ATOM 664 C CA . THR A 1 89 ? 1.831 0.489 -1.943 1.00 98.19 89 THR A CA 1
ATOM 665 C C . THR A 1 89 ? 3.298 0.176 -1.639 1.00 98.19 89 THR A C 1
ATOM 667 O O . THR A 1 89 ? 3.797 0.516 -0.565 1.00 98.19 89 THR A O 1
ATOM 670 N N . THR A 1 90 ? 4.025 -0.374 -2.617 1.00 97.62 90 THR A N 1
ATOM 671 C CA . THR A 1 90 ? 5.494 -0.299 -2.692 1.00 97.62 90 THR A CA 1
ATOM 672 C C . THR A 1 90 ? 5.928 0.111 -4.097 1.00 97.62 90 THR A C 1
ATOM 674 O O . THR A 1 90 ? 5.605 -0.540 -5.085 1.00 97.62 90 THR A O 1
ATOM 677 N N . LEU A 1 91 ? 6.637 1.236 -4.183 1.00 97.12 91 LEU A N 1
ATOM 678 C CA . LEU A 1 91 ? 7.172 1.794 -5.428 1.00 97.12 91 LEU A CA 1
ATOM 679 C C . LEU A 1 91 ? 8.643 2.176 -5.230 1.00 97.12 91 LEU A C 1
ATOM 681 O O . LEU A 1 91 ? 9.077 3.274 -5.590 1.00 97.12 91 LEU A O 1
ATOM 685 N N . ASN A 1 92 ? 9.417 1.275 -4.621 1.00 93.62 92 ASN A N 1
ATOM 686 C CA . ASN A 1 92 ? 10.836 1.497 -4.380 1.00 93.62 92 ASN A CA 1
ATOM 687 C C . ASN A 1 92 ? 11.676 0.991 -5.560 1.00 93.62 92 ASN A C 1
ATOM 689 O O . ASN A 1 92 ? 11.367 -0.027 -6.176 1.00 93.62 92 ASN A O 1
ATOM 693 N N . SER A 1 93 ? 12.769 1.686 -5.868 1.00 90.81 93 SER A N 1
ATOM 694 C CA . SER A 1 93 ? 13.663 1.321 -6.975 1.00 90.81 93 SER A CA 1
ATOM 695 C C . SER A 1 93 ? 14.422 0.013 -6.732 1.00 90.81 93 SER A C 1
ATOM 697 O O . SER A 1 93 ? 14.921 -0.582 -7.682 1.00 90.81 93 SER A O 1
ATOM 699 N N . ASN A 1 94 ? 14.504 -0.436 -5.476 1.00 94.12 94 ASN A N 1
ATOM 700 C CA . ASN A 1 94 ? 15.159 -1.677 -5.065 1.00 94.12 94 ASN A CA 1
ATOM 701 C C . ASN A 1 94 ? 14.181 -2.770 -4.603 1.00 94.12 94 ASN A C 1
ATOM 703 O O . ASN A 1 94 ? 14.555 -3.621 -3.792 1.00 94.12 94 ASN A O 1
ATOM 707 N N . ASP A 1 95 ? 12.926 -2.720 -5.051 1.00 97.00 95 ASP A N 1
ATOM 708 C CA . ASP A 1 95 ? 11.968 -3.777 -4.742 1.00 97.00 95 ASP A CA 1
ATOM 709 C C . ASP A 1 95 ? 12.390 -5.119 -5.360 1.00 97.00 95 ASP A C 1
ATOM 711 O O . ASP A 1 95 ? 13.086 -5.190 -6.372 1.00 97.00 95 ASP A O 1
ATOM 715 N N . THR A 1 96 ? 11.998 -6.196 -4.686 1.00 97.94 96 THR A N 1
ATOM 716 C CA . THR A 1 96 ? 12.235 -7.584 -5.089 1.00 97.94 96 THR A CA 1
ATOM 717 C C . THR A 1 96 ? 10.926 -8.349 -4.975 1.00 97.94 96 THR A C 1
ATOM 719 O O . THR A 1 96 ? 10.036 -7.942 -4.218 1.00 97.94 96 THR A O 1
ATOM 722 N N . ASP A 1 97 ? 10.823 -9.490 -5.658 1.00 98.25 97 ASP A N 1
ATOM 723 C CA . ASP A 1 97 ? 9.638 -10.348 -5.568 1.00 98.25 97 ASP A CA 1
ATOM 724 C C . ASP A 1 97 ? 9.285 -10.695 -4.119 1.00 98.25 97 ASP A C 1
ATOM 726 O O . ASP A 1 97 ? 8.125 -10.619 -3.724 1.00 98.25 97 ASP A O 1
ATOM 730 N N . GLU A 1 98 ? 10.284 -10.995 -3.287 1.00 98.19 98 GLU A N 1
ATOM 731 C CA . GLU A 1 98 ? 10.066 -11.351 -1.883 1.00 98.19 98 GLU A CA 1
ATOM 732 C C . GLU A 1 98 ? 9.524 -10.181 -1.053 1.00 98.19 98 GLU A C 1
ATOM 734 O O . GLU A 1 98 ? 8.648 -10.350 -0.201 1.00 98.19 98 GLU A O 1
ATOM 739 N N . ARG A 1 99 ? 9.977 -8.951 -1.327 1.00 97.81 99 ARG A N 1
ATOM 740 C CA . ARG A 1 99 ? 9.414 -7.768 -0.667 1.00 97.81 99 ARG A CA 1
ATOM 741 C C . ARG A 1 99 ? 7.954 -7.562 -1.068 1.00 97.81 99 ARG A C 1
ATOM 743 O O . ARG A 1 99 ? 7.147 -7.209 -0.207 1.00 97.81 99 ARG A O 1
ATOM 750 N N . VAL A 1 100 ? 7.619 -7.807 -2.333 1.00 98.50 100 VAL A N 1
ATOM 751 C CA . VAL A 1 100 ? 6.245 -7.721 -2.839 1.00 98.50 100 VAL A CA 1
ATOM 752 C C . VAL A 1 100 ? 5.369 -8.818 -2.235 1.00 98.50 100 VAL A C 1
ATOM 754 O O . VAL A 1 100 ? 4.280 -8.513 -1.755 1.00 98.50 100 VAL A O 1
ATOM 757 N N . ARG A 1 101 ? 5.852 -10.063 -2.124 1.00 98.50 101 ARG A N 1
ATOM 758 C CA . ARG A 1 101 ? 5.137 -11.140 -1.412 1.00 98.50 101 ARG A CA 1
ATOM 759 C C . ARG A 1 101 ? 4.888 -10.781 0.051 1.00 98.50 101 ARG A C 1
ATOM 761 O O . ARG A 1 101 ? 3.778 -10.966 0.544 1.00 98.50 101 ARG A O 1
ATOM 768 N N . ARG A 1 102 ? 5.870 -10.185 0.735 1.00 98.31 102 ARG A N 1
ATOM 769 C CA . ARG A 1 102 ? 5.706 -9.703 2.116 1.00 98.31 102 ARG A CA 1
ATOM 770 C C . ARG A 1 102 ? 4.685 -8.566 2.226 1.00 98.31 102 ARG A C 1
ATOM 772 O O . ARG A 1 102 ? 3.925 -8.532 3.193 1.00 98.31 102 ARG A O 1
ATOM 779 N N . LEU A 1 103 ? 4.649 -7.652 1.254 1.00 98.31 103 LEU A N 1
ATOM 780 C CA . LEU A 1 103 ? 3.614 -6.618 1.169 1.00 98.31 103 LEU A CA 1
ATOM 781 C C . LEU A 1 103 ? 2.225 -7.249 1.012 1.00 98.31 103 LEU A C 1
ATOM 783 O O . LEU A 1 103 ? 1.311 -6.890 1.747 1.00 98.31 103 LEU A O 1
ATOM 787 N N . CYS A 1 104 ? 2.086 -8.232 0.121 1.00 98.56 104 CYS A N 1
ATOM 788 C CA . CYS A 1 104 ? 0.838 -8.963 -0.093 1.00 98.56 104 CYS A CA 1
ATOM 789 C C . CYS A 1 104 ? 0.400 -9.711 1.176 1.00 98.56 104 CYS A C 1
ATOM 791 O O . CYS A 1 104 ? -0.746 -9.593 1.594 1.00 98.56 104 CYS A O 1
ATOM 793 N N . ALA A 1 105 ? 1.319 -10.389 1.872 1.00 98.19 105 ALA A N 1
ATOM 794 C CA . ALA A 1 105 ? 1.033 -11.032 3.156 1.00 98.19 105 ALA A CA 1
ATOM 795 C C . ALA A 1 105 ? 0.539 -10.029 4.216 1.00 98.19 105 ALA A C 1
ATOM 797 O O . ALA A 1 105 ? -0.380 -10.332 4.982 1.00 98.19 105 ALA A O 1
ATOM 798 N N . LYS A 1 106 ? 1.106 -8.814 4.230 1.00 98.00 106 LYS A N 1
ATOM 799 C CA . LYS A 1 106 ? 0.642 -7.712 5.082 1.00 98.00 106 LYS A CA 1
ATOM 800 C C . LYS A 1 106 ? -0.728 -7.184 4.652 1.00 98.00 106 LYS A C 1
ATOM 802 O O . LYS A 1 106 ? -1.502 -6.808 5.523 1.00 98.00 106 LYS A O 1
ATOM 807 N N . ALA A 1 107 ? -1.047 -7.171 3.360 1.00 98.06 107 ALA A N 1
ATOM 808 C CA . ALA A 1 107 ? -2.376 -6.802 2.877 1.00 98.06 107 ALA A CA 1
ATOM 809 C C . ALA A 1 107 ? -3.438 -7.824 3.319 1.00 98.06 107 ALA A C 1
ATOM 811 O O . ALA A 1 107 ? -4.511 -7.443 3.775 1.00 98.06 107 ALA A O 1
ATOM 812 N N . ILE A 1 108 ? -3.109 -9.119 3.264 1.00 97.31 108 ILE A N 1
ATOM 813 C CA . ILE A 1 108 ? -4.007 -10.214 3.663 1.00 97.31 108 ILE A CA 1
ATOM 814 C C . ILE A 1 108 ? -4.265 -10.204 5.178 1.00 97.31 108 ILE A C 1
ATOM 816 O O . ILE A 1 108 ? -5.405 -10.406 5.603 1.00 97.31 108 ILE A O 1
ATOM 820 N N . ASN A 1 109 ? -3.222 -9.946 5.980 1.00 95.94 109 ASN A N 1
ATOM 821 C CA . ASN A 1 109 ? -3.272 -9.899 7.446 1.00 95.94 109 ASN A CA 1
ATOM 822 C C . ASN A 1 109 ? -2.744 -8.549 7.977 1.00 95.94 109 ASN A C 1
ATOM 824 O O . ASN A 1 109 ? -1.623 -8.465 8.499 1.00 95.94 109 ASN A O 1
ATOM 828 N N . PRO A 1 110 ? -3.521 -7.460 7.843 1.00 95.94 110 PRO A N 1
ATOM 829 C CA . PRO A 1 110 ? -3.018 -6.118 8.115 1.00 95.94 110 PRO A CA 1
ATOM 830 C C . PRO A 1 110 ? -2.954 -5.790 9.609 1.00 9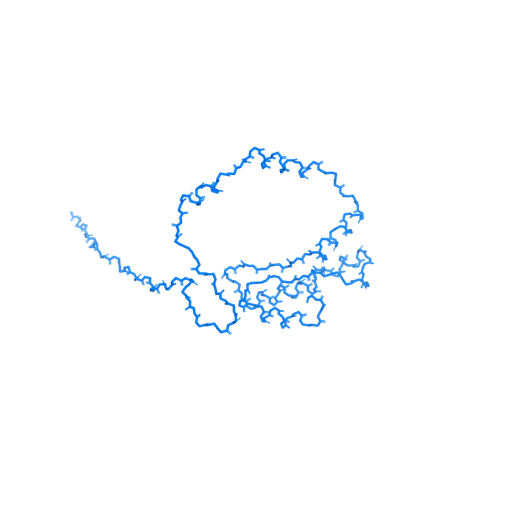5.94 110 PRO A C 1
ATOM 832 O O . PRO A 1 110 ? -2.109 -4.986 10.019 1.00 95.94 110 PRO A O 1
ATOM 835 N N . LEU A 1 111 ? -3.774 -6.443 10.435 1.00 95.25 111 LEU A N 1
ATOM 836 C CA . LEU A 1 111 ? -3.874 -6.214 11.875 1.00 95.25 111 LEU A CA 1
ATOM 837 C C . LEU A 1 111 ? -3.337 -7.410 12.664 1.00 95.25 111 LEU A C 1
ATOM 839 O O . LEU A 1 111 ? -3.450 -8.559 12.241 1.00 95.25 111 LEU A O 1
ATOM 843 N N . ARG A 1 112 ? -2.752 -7.136 13.834 1.00 94.69 112 ARG A N 1
ATOM 844 C CA . ARG A 1 112 ? -2.401 -8.192 14.789 1.00 94.69 112 ARG A CA 1
ATOM 845 C C . ARG A 1 112 ? -3.670 -8.751 15.437 1.00 94.69 112 ARG A C 1
ATOM 847 O O . ARG A 1 112 ? -4.637 -8.017 15.628 1.00 94.69 112 ARG A O 1
ATOM 854 N N . ARG A 1 113 ? -3.637 -10.030 15.819 1.00 93.50 113 ARG A N 1
ATOM 855 C CA . ARG A 1 113 ? -4.791 -10.738 16.401 1.00 93.50 113 ARG A CA 1
ATOM 856 C C . ARG A 1 113 ? -5.317 -10.097 17.687 1.00 93.50 113 ARG A C 1
ATOM 858 O O . ARG A 1 113 ? -6.520 -9.939 17.818 1.00 93.50 113 ARG A O 1
ATOM 865 N N . ASP A 1 114 ? -4.429 -9.654 18.571 1.00 95.62 114 ASP A N 1
ATOM 866 C CA . ASP A 1 114 ? -4.795 -8.988 19.826 1.00 95.62 114 ASP A CA 1
ATOM 867 C C . ASP A 1 114 ? -5.553 -7.670 19.603 1.00 95.62 11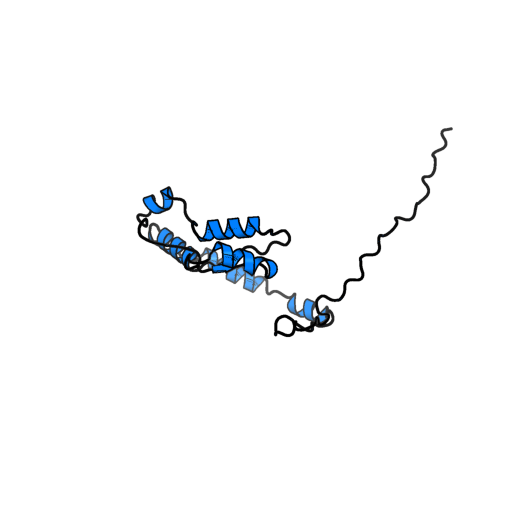4 ASP A C 1
ATOM 869 O O . ASP A 1 114 ? -6.455 -7.335 20.364 1.00 95.62 114 ASP A O 1
ATOM 873 N N . ILE A 1 115 ? -5.240 -6.943 18.525 1.00 93.94 115 ILE A N 1
ATOM 874 C CA . ILE A 1 115 ? -5.967 -5.722 18.142 1.00 93.94 115 ILE A CA 1
ATOM 875 C C . ILE A 1 115 ? -7.356 -6.066 17.598 1.00 93.94 115 ILE A C 1
ATOM 877 O O . ILE A 1 115 ? -8.327 -5.399 17.937 1.00 93.94 115 ILE A O 1
ATOM 881 N N . VAL A 1 116 ? -7.459 -7.101 16.760 1.00 94.56 116 VAL A N 1
ATOM 882 C CA . VAL A 1 116 ? -8.742 -7.571 16.206 1.00 94.56 116 VAL A CA 1
ATOM 883 C C . VAL A 1 116 ? -9.685 -8.006 17.331 1.00 94.56 116 VAL A C 1
ATOM 885 O O . VAL A 1 116 ? -10.846 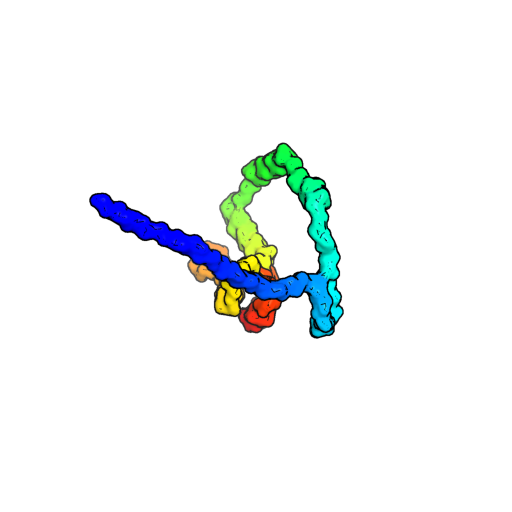-7.599 17.351 1.00 94.56 116 VAL A O 1
ATOM 888 N N . GLU A 1 117 ? -9.169 -8.780 18.287 1.00 94.31 117 GLU A N 1
ATOM 889 C CA . GLU A 1 117 ? -9.904 -9.236 19.470 1.00 94.31 117 GLU A CA 1
ATOM 890 C C . GLU A 1 117 ? -10.284 -8.058 20.379 1.00 94.31 117 GLU A C 1
ATOM 892 O O . GLU A 1 117 ? -11.448 -7.923 20.750 1.00 94.31 117 GLU A O 1
ATOM 897 N N . GLY A 1 118 ? -9.342 -7.152 20.668 1.00 93.75 118 GLY A N 1
ATOM 898 C CA . GLY A 1 118 ? -9.587 -5.968 21.497 1.00 93.75 118 GLY A CA 1
ATOM 899 C C . GLY A 1 118 ? -10.593 -4.974 20.904 1.00 93.75 118 GLY A C 1
ATOM 900 O O . GLY A 1 118 ? -11.214 -4.222 21.650 1.00 93.75 118 GLY A O 1
ATOM 901 N N . LEU A 1 119 ? -10.778 -4.979 19.580 1.00 92.75 119 LEU A N 1
ATOM 902 C CA . LEU A 1 119 ? -11.787 -4.180 18.876 1.00 92.75 119 LEU A CA 1
ATOM 903 C C . LEU A 1 119 ? -13.121 -4.922 18.674 1.00 92.75 119 LEU A C 1
ATOM 905 O O . LEU A 1 119 ? -14.073 -4.313 18.194 1.00 92.75 119 LEU A O 1
ATOM 909 N N . GLY A 1 120 ? -13.206 -6.215 19.010 1.00 93.94 120 GLY A N 1
ATOM 910 C CA . GLY A 1 120 ? -14.428 -7.012 18.853 1.00 93.94 120 GLY A CA 1
ATOM 911 C C . GLY A 1 120 ? -14.823 -7.294 17.398 1.00 93.94 120 GLY A C 1
ATOM 912 O O . GLY A 1 120 ? -15.992 -7.545 17.122 1.00 93.94 120 GLY A O 1
ATOM 913 N N . ILE A 1 121 ? -13.868 -7.256 16.463 1.00 93.44 121 ILE A N 1
ATOM 914 C CA . ILE A 1 121 ? -14.109 -7.389 15.011 1.00 93.44 121 ILE A CA 1
ATOM 915 C C . ILE A 1 121 ? -13.629 -8.732 14.444 1.00 93.44 121 ILE A C 1
ATOM 917 O O . ILE A 1 121 ? -13.365 -8.850 13.253 1.00 93.44 121 ILE A O 1
ATOM 921 N N . SER A 1 122 ? -13.498 -9.766 15.277 1.00 91.81 122 SER A N 1
ATOM 922 C CA . SER A 1 122 ? -12.965 -11.077 14.870 1.00 91.81 122 SER A CA 1
ATOM 923 C C . SER A 1 122 ? -13.767 -11.783 13.767 1.00 91.81 122 SER A C 1
ATOM 925 O O . SER A 1 122 ? -13.223 -12.664 13.109 1.00 91.81 122 SER A O 1
ATOM 927 N N . GLY A 1 123 ? -15.037 -11.414 13.563 1.00 90.56 123 GLY A N 1
ATOM 928 C CA . GLY A 1 123 ? -15.875 -11.920 12.469 1.00 90.56 123 GLY A CA 1
ATOM 929 C C . GLY A 1 123 ? -15.784 -11.114 11.168 1.00 90.56 123 GLY A C 1
ATOM 930 O O . GLY A 1 123 ? -16.322 -11.547 10.154 1.00 90.56 123 GLY A O 1
ATOM 931 N N . GLU A 1 124 ? -15.110 -9.963 11.180 1.00 91.06 124 GLU A N 1
ATOM 932 C CA . GLU A 1 124 ? -15.040 -9.041 10.047 1.00 91.06 124 GLU A CA 1
ATOM 933 C C . GLU A 1 124 ? -13.722 -9.193 9.285 1.00 91.06 124 GLU A C 1
ATOM 935 O O . GLU A 1 124 ? -12.640 -9.294 9.867 1.00 91.06 124 GLU A O 1
ATOM 940 N N . THR A 1 125 ? -13.790 -9.148 7.955 1.00 91.31 125 THR A N 1
ATOM 941 C CA . THR A 1 125 ? -12.591 -9.143 7.104 1.00 91.31 125 THR A CA 1
ATOM 942 C C . THR A 1 125 ? -12.322 -7.729 6.608 1.00 91.31 125 THR A C 1
ATOM 944 O O . THR A 1 125 ? -12.871 -7.298 5.599 1.00 91.31 125 THR A O 1
ATOM 947 N N . ILE A 1 126 ? -11.455 -7.001 7.316 1.00 94.69 126 ILE A N 1
ATOM 948 C CA . ILE A 1 126 ? -11.054 -5.638 6.943 1.00 94.69 126 ILE A CA 1
ATOM 949 C C . ILE A 1 126 ? -9.639 -5.681 6.358 1.00 94.69 126 ILE A C 1
ATOM 951 O O . ILE A 1 126 ? -8.662 -5.921 7.071 1.00 94.69 126 ILE A O 1
ATOM 955 N N . ARG A 1 127 ? -9.539 -5.463 5.044 1.00 96.12 127 ARG A N 1
ATOM 956 C CA . ARG A 1 127 ? -8.302 -5.515 4.249 1.00 96.12 127 ARG A CA 1
ATOM 957 C C . ARG A 1 127 ? -8.148 -4.247 3.407 1.00 96.12 127 ARG A C 1
ATOM 959 O O . ARG A 1 127 ? -9.158 -3.597 3.156 1.00 96.12 127 ARG A O 1
ATOM 966 N N . PRO A 1 128 ? -6.923 -3.890 2.982 1.00 98.06 128 PRO A N 1
ATOM 967 C CA . PRO A 1 128 ? -6.711 -2.869 1.959 1.00 98.06 128 PRO A CA 1
ATOM 968 C C . PRO A 1 128 ? -7.549 -3.133 0.707 1.00 98.06 128 PRO A C 1
ATOM 970 O O . PRO A 1 128 ? -7.814 -4.289 0.381 1.00 98.06 128 PRO A O 1
ATOM 973 N N . ALA A 1 129 ? -7.929 -2.063 0.012 1.00 97.69 129 ALA A N 1
ATOM 974 C CA . ALA A 1 129 ? -8.682 -2.137 -1.234 1.00 97.69 129 ALA A CA 1
ATOM 975 C C . ALA A 1 129 ? -7.864 -2.777 -2.360 1.00 97.69 129 ALA A C 1
ATOM 977 O O . ALA A 1 129 ? -8.425 -3.475 -3.196 1.00 97.69 129 ALA A O 1
ATOM 978 N N . ALA A 1 130 ? -6.553 -2.523 -2.381 1.00 97.94 130 ALA A N 1
ATOM 979 C CA . ALA A 1 130 ? -5.652 -3.059 -3.390 1.00 97.94 130 ALA A CA 1
ATOM 980 C C . ALA A 1 130 ? -4.203 -3.134 -2.890 1.00 97.94 130 ALA A C 1
ATOM 982 O O . ALA A 1 130 ? -3.837 -2.602 -1.835 1.00 97.94 130 ALA A O 1
ATOM 983 N N . VAL A 1 131 ? -3.353 -3.757 -3.708 1.00 98.38 131 VAL A N 1
ATOM 984 C CA . VAL A 1 131 ? -1.893 -3.677 -3.616 1.00 98.38 131 VAL A CA 1
ATOM 985 C C . VAL A 1 131 ? -1.362 -2.934 -4.840 1.00 98.38 131 VAL A C 1
ATOM 987 O O . VAL A 1 131 ? -1.643 -3.313 -5.974 1.00 98.38 131 VAL A O 1
ATOM 990 N N . CYS A 1 132 ? -0.566 -1.890 -4.615 1.00 98.38 132 CYS A N 1
ATOM 991 C CA . CYS A 1 132 ? 0.035 -1.090 -5.680 1.00 98.38 132 CYS A CA 1
ATOM 992 C C . CYS A 1 132 ? 1.546 -1.348 -5.758 1.00 98.38 132 CYS A C 1
ATOM 994 O O . CYS A 1 132 ? 2.278 -1.146 -4.786 1.00 98.38 132 CYS A O 1
ATOM 996 N N . VAL A 1 133 ? 2.011 -1.813 -6.918 1.00 98.38 133 VAL A N 1
ATOM 997 C CA . VAL A 1 133 ? 3.407 -2.192 -7.183 1.00 98.38 133 VAL A CA 1
ATOM 998 C C . VAL A 1 133 ? 3.865 -1.667 -8.537 1.00 98.38 133 VAL A C 1
ATOM 1000 O O . VAL A 1 133 ? 3.051 -1.366 -9.412 1.00 98.38 133 VAL A O 1
ATOM 1003 N N . TYR A 1 134 ? 5.182 -1.607 -8.749 1.00 96.94 134 TYR A N 1
ATOM 1004 C CA . TYR A 1 134 ? 5.703 -1.392 -10.096 1.00 96.94 134 TYR A CA 1
ATOM 1005 C C . TYR A 1 134 ? 5.316 -2.535 -11.038 1.00 96.94 134 TYR A C 1
ATOM 1007 O O . TYR A 1 134 ? 5.219 -3.694 -10.639 1.00 96.94 134 TYR A O 1
ATOM 1015 N N . HIS A 1 135 ? 5.181 -2.191 -12.320 1.00 94.94 135 HIS A N 1
ATOM 1016 C CA . HIS A 1 135 ? 4.739 -3.098 -13.378 1.00 94.94 135 HIS A CA 1
ATOM 1017 C C . HIS A 1 135 ? 5.444 -4.473 -13.409 1.00 94.94 135 HIS A C 1
ATOM 1019 O O . HIS A 1 135 ? 4.733 -5.472 -13.499 1.00 94.94 135 HIS A O 1
ATOM 1025 N N . PRO A 1 136 ? 6.786 -4.584 -13.267 1.00 94.69 136 PRO A N 1
ATOM 1026 C CA . PRO A 1 136 ? 7.464 -5.885 -13.283 1.00 94.69 136 PRO A CA 1
ATOM 1027 C C . PRO A 1 136 ? 7.004 -6.850 -12.183 1.00 94.69 136 PRO A C 1
ATOM 1029 O O . PRO A 1 136 ? 7.114 -8.058 -12.347 1.00 94.69 136 PRO A O 1
ATOM 1032 N N . PHE A 1 137 ? 6.466 -6.328 -11.079 1.00 97.94 137 PHE A N 1
ATOM 1033 C CA . PHE A 1 137 ? 6.029 -7.126 -9.936 1.00 97.94 137 PHE A CA 1
ATOM 1034 C C . PHE A 1 137 ? 4.532 -7.446 -9.948 1.00 97.94 137 PHE A C 1
ATOM 1036 O O . PHE A 1 137 ? 4.047 -8.086 -9.018 1.00 97.94 137 PHE A O 1
ATOM 1043 N N . VAL A 1 138 ? 3.784 -7.018 -10.972 1.00 97.25 138 VAL A N 1
ATOM 1044 C CA . VAL A 1 138 ? 2.333 -7.252 -11.049 1.00 97.25 138 VAL A CA 1
ATOM 1045 C C . VAL A 1 138 ? 2.020 -8.746 -11.052 1.00 97.25 138 VAL A C 1
ATOM 1047 O O . VAL A 1 138 ? 1.156 -9.172 -10.294 1.00 97.25 138 VAL A O 1
ATOM 1050 N N . ALA A 1 139 ? 2.752 -9.555 -11.827 1.00 97.81 139 ALA A N 1
ATOM 1051 C CA . ALA A 1 139 ? 2.568 -11.009 -11.838 1.00 97.81 139 ALA A CA 1
ATOM 1052 C C . ALA A 1 139 ? 2.791 -11.616 -10.441 1.00 97.81 139 ALA A C 1
ATOM 1054 O O . ALA A 1 139 ? 1.930 -12.326 -9.924 1.00 97.81 139 ALA A O 1
ATOM 1055 N N . THR A 1 140 ? 3.893 -11.239 -9.783 1.00 98.38 140 THR A N 1
ATOM 1056 C CA . THR A 1 140 ? 4.214 -11.657 -8.411 1.00 98.38 140 THR A CA 1
ATOM 1057 C C . THR A 1 140 ? 3.120 -11.269 -7.413 1.00 98.38 140 THR A C 1
ATOM 1059 O O . THR A 1 140 ? 2.755 -12.080 -6.561 1.00 98.38 140 THR A O 1
ATOM 1062 N N . ALA A 1 141 ? 2.590 -10.046 -7.506 1.00 98.38 141 ALA A N 1
ATOM 1063 C CA . ALA A 1 141 ? 1.529 -9.560 -6.628 1.00 98.38 141 ALA A CA 1
ATOM 1064 C C . ALA A 1 141 ? 0.216 -10.323 -6.851 1.00 98.38 141 ALA A C 1
ATOM 1066 O O . ALA A 1 141 ? -0.365 -10.812 -5.884 1.00 98.38 141 ALA A O 1
ATOM 1067 N N . VAL A 1 142 ? -0.209 -10.486 -8.111 1.00 98.12 142 VAL A N 1
ATOM 1068 C CA . VAL A 1 142 ? -1.431 -11.219 -8.485 1.00 98.12 142 VAL A CA 1
ATOM 1069 C C . VAL A 1 142 ? -1.386 -12.653 -7.971 1.00 98.12 142 VAL A C 1
ATOM 1071 O O . VAL A 1 142 ? -2.362 -13.124 -7.392 1.00 98.12 142 VAL A O 1
ATOM 1074 N N . ASP A 1 143 ? -0.255 -13.341 -8.128 1.00 98.38 143 ASP A N 1
ATOM 1075 C CA . ASP A 1 143 ? -0.105 -14.706 -7.626 1.00 98.38 143 ASP A CA 1
ATOM 1076 C C . ASP A 1 143 ? -0.171 -14.779 -6.097 1.00 98.38 143 ASP A C 1
ATOM 1078 O O . ASP A 1 143 ? -0.741 -15.725 -5.557 1.00 98.38 143 ASP A O 1
ATOM 1082 N N . ALA A 1 144 ? 0.358 -13.774 -5.395 1.00 98.25 144 ALA A N 1
ATOM 1083 C CA . ALA A 1 144 ? 0.373 -13.742 -3.935 1.00 98.25 144 ALA A CA 1
ATOM 1084 C C . ALA A 1 144 ? -0.994 -13.416 -3.302 1.00 98.25 144 ALA A C 1
ATOM 1086 O O . ALA A 1 144 ? -1.273 -13.904 -2.208 1.00 98.25 144 ALA A O 1
ATOM 1087 N N . VAL A 1 145 ? -1.837 -12.603 -3.950 1.00 97.81 145 VAL A N 1
ATOM 1088 C CA . VAL A 1 145 ? -3.163 -12.204 -3.418 1.00 97.81 145 VAL A CA 1
ATOM 1089 C C . VAL A 1 145 ? -4.332 -12.995 -4.010 1.00 97.81 145 VAL A C 1
ATOM 1091 O O . VAL A 1 145 ? -5.487 -12.781 -3.630 1.00 97.81 145 VAL A O 1
ATOM 1094 N N . ARG A 1 146 ? -4.063 -13.931 -4.923 1.00 97.81 146 ARG A N 1
ATOM 1095 C CA . ARG A 1 146 ? -5.084 -14.717 -5.622 1.00 97.81 146 ARG A CA 1
ATOM 1096 C C . ARG A 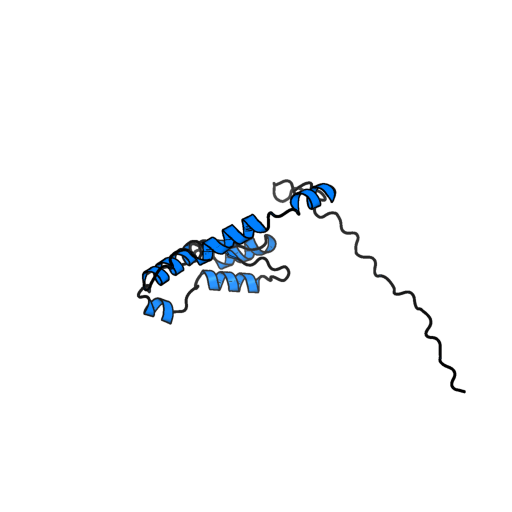1 146 ? -6.069 -15.373 -4.648 1.00 97.81 146 ARG A C 1
ATOM 1098 O O . ARG A 1 146 ? -5.679 -16.089 -3.732 1.00 97.81 146 ARG A O 1
ATOM 1105 N N . GLY A 1 147 ? -7.363 -15.149 -4.877 1.00 96.00 147 GLY A N 1
ATOM 1106 C CA . GLY A 1 147 ? -8.440 -15.741 -4.075 1.00 96.00 147 GLY A CA 1
ATOM 1107 C C . GLY A 1 147 ? -8.657 -15.094 -2.702 1.00 96.00 147 GLY A C 1
ATOM 1108 O O . GLY A 1 147 ? -9.475 -15.585 -1.931 1.00 96.00 147 GLY A O 1
ATOM 1109 N N . THR A 1 148 ? -7.963 -13.996 -2.385 1.00 95.44 148 THR A N 1
ATOM 1110 C CA . THR A 1 148 ? -8.103 -13.306 -1.089 1.00 95.44 148 THR A CA 1
ATOM 1111 C C . THR A 1 148 ? -9.147 -12.184 -1.101 1.00 95.44 148 THR A C 1
ATOM 1113 O O . THR A 1 148 ? -9.527 -11.702 -0.035 1.00 95.44 148 THR A O 1
ATOM 1116 N N . GLY A 1 149 ? -9.633 -11.783 -2.280 1.00 90.62 149 GLY A N 1
ATOM 1117 C CA . GLY A 1 149 ? -10.587 -10.677 -2.432 1.00 90.62 149 GLY A CA 1
ATOM 1118 C C . GLY A 1 149 ? -9.963 -9.279 -2.332 1.00 90.62 149 GLY A C 1
ATOM 1119 O O . GLY A 1 149 ? -10.712 -8.314 -2.208 1.00 90.62 149 GLY A O 1
ATOM 1120 N N . ILE A 1 150 ? -8.627 -9.197 -2.361 1.00 94.19 150 ILE A N 1
ATOM 1121 C CA . ILE A 1 150 ? -7.831 -7.982 -2.607 1.00 94.19 150 ILE A CA 1
ATOM 1122 C C . ILE A 1 150 ? -7.509 -7.912 -4.102 1.00 94.19 150 ILE A C 1
ATOM 1124 O O . ILE A 1 150 ? -7.275 -8.999 -4.685 1.00 94.19 150 ILE A O 1
#

Sequence (150 aa):
MSTIREAGAGASKVMPLPARAAANTPLPLEHGIARNPGMKLDLGFLESVRSVNRSALERRVATLTKRRSIKADNQAAWLLRALACMDLTTLNSNDTDERVRRLCAKAINPLRRDIVEGLGISGETIRPAAVCVYHPFVATAVDAVRGTGI